Protein AF-A0A838DB67-F1 (afdb_monomer_lite)

Secondary structure (DSSP, 8-state):
-HHHHHHT-THHHHHHHHHHHHHHHHHTTHHHHTT-SHHHHHIIIIIHHHHHHHHHHHS---HHHHHHHHHHHHHHHHHHHHHHHHHHHHHTT---HHHHHHHHHHHHHHHHHHHHHHHHHHHHHH--

pLDDT: mean 94.24, std 4.71, range [65.12, 98.5]

Radius of gyration: 17.49 Å; chains: 1; bounding box: 40×29×44 Å

Foldseek 3Di:
DVVLCVPPQVVLVVLVVVLVCLVCCCPVVPPVVPCVDLQNQLVNVQLSVQVSVVRSVVSDDDPVSNVVSVVRSVLSSLLVVLVVVLVVCVVVVNPDPSNVVSVVVNVCSVVVVVVVVVVVVVVVVVVD

Sequence (128 aa):
GLYYALSYAPLLIFIGIIEGFFLFAYNFELFKGMFHKNYWFAVSWGMLPFLAGFVIQTNTITSISLFLSLIPFI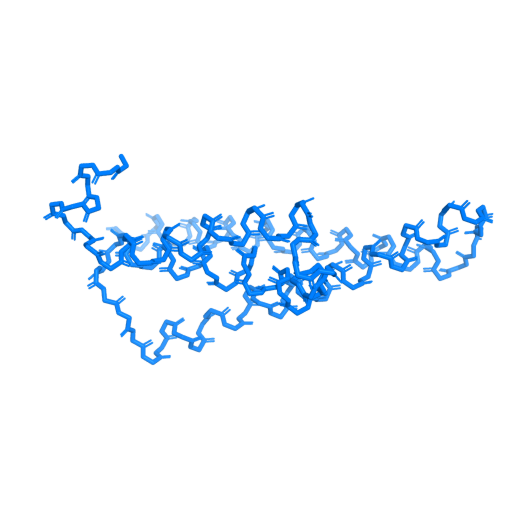ISYIEIRISRLYKYDKRSNSNSRKTYQYEIILKSLSIGTITATFILLFASAILK

Structure (mmCIF, N/CA/C/O backbone):
data_AF-A0A838DB67-F1
#
_entry.id   AF-A0A838DB67-F1
#
loop_
_atom_site.group_PDB
_atom_site.id
_atom_site.type_symbol
_atom_site.label_atom_id
_atom_site.label_alt_id
_atom_site.label_comp_id
_atom_site.label_asym_id
_atom_site.label_entity_id
_atom_site.label_seq_id
_atom_site.pdbx_PDB_ins_code
_atom_site.Cartn_x
_atom_site.Cartn_y
_atom_site.Cartn_z
_atom_site.occupancy
_atom_site.B_iso_or_equiv
_atom_site.auth_seq_id
_atom_site.auth_comp_id
_atom_site.auth_asym_id
_atom_site.auth_atom_id
_atom_site.pdbx_PDB_model_num
ATOM 1 N N . GLY A 1 1 ? -5.861 -14.666 15.374 1.00 78.00 1 GLY A N 1
ATOM 2 C CA . GLY A 1 1 ? -6.319 -14.219 14.045 1.00 78.00 1 GLY A CA 1
ATOM 3 C C . GLY A 1 1 ? -7.758 -14.622 13.807 1.00 78.00 1 GLY A C 1
ATOM 4 O O . GLY A 1 1 ? -8.643 -13.845 14.127 1.00 78.00 1 GLY A O 1
ATOM 5 N N . LEU A 1 2 ? -7.990 -15.849 13.327 1.00 87.44 2 LEU A N 1
ATOM 6 C CA . LEU A 1 2 ? -9.322 -16.329 12.928 1.00 87.44 2 LEU A CA 1
ATOM 7 C C . LEU A 1 2 ? -10.376 -16.258 14.046 1.00 87.44 2 LEU A C 1
ATOM 9 O O . LEU A 1 2 ? -11.456 -15.733 13.817 1.00 87.44 2 LEU A O 1
ATOM 13 N N . TYR A 1 3 ? -10.039 -16.701 15.264 1.00 91.94 3 TYR A N 1
ATOM 14 C CA . TYR A 1 3 ? -10.933 -16.586 16.424 1.00 91.94 3 TYR A CA 1
ATOM 15 C C . TYR A 1 3 ? -11.376 -15.137 16.676 1.00 91.94 3 TYR A C 1
ATOM 17 O O . TYR A 1 3 ? -12.554 -14.869 16.861 1.00 91.94 3 TYR A O 1
ATOM 25 N N . TYR A 1 4 ? -10.441 -14.184 16.613 1.00 89.06 4 TYR A N 1
ATOM 26 C CA . TYR A 1 4 ? -10.761 -12.774 16.821 1.00 89.06 4 TYR A CA 1
ATOM 27 C C . TYR A 1 4 ? -11.647 -12.219 15.700 1.00 89.06 4 TYR A C 1
ATOM 29 O O . TYR A 1 4 ? -12.606 -11.506 15.969 1.00 89.06 4 TYR A O 1
ATOM 37 N N . ALA A 1 5 ? -11.358 -12.583 14.448 1.00 91.19 5 ALA A N 1
ATOM 38 C CA . ALA A 1 5 ? -12.177 -12.184 13.308 1.00 91.19 5 ALA A CA 1
ATOM 39 C C . ALA A 1 5 ? -13.611 -12.727 13.428 1.00 91.19 5 ALA A C 1
ATOM 41 O O . ALA A 1 5 ? -14.556 -11.984 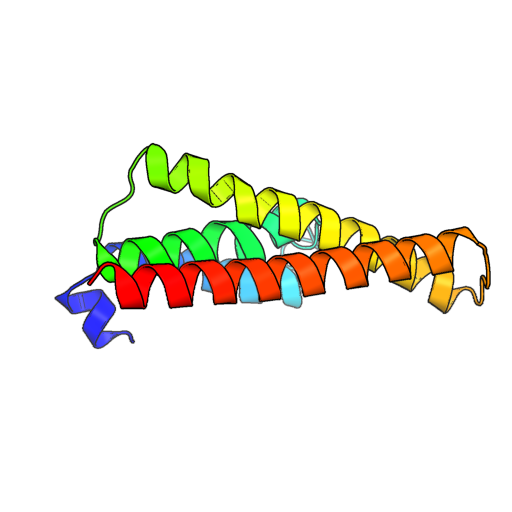13.212 1.00 91.19 5 ALA A O 1
ATOM 42 N N . LEU A 1 6 ? -13.787 -13.985 13.839 1.00 92.88 6 LEU A N 1
ATOM 43 C CA . LEU A 1 6 ? -15.114 -14.581 14.021 1.00 92.88 6 LEU A CA 1
ATOM 44 C C . LEU A 1 6 ? -15.892 -13.944 15.177 1.00 92.88 6 LEU A C 1
ATOM 46 O O . LEU A 1 6 ? -17.081 -13.679 15.033 1.00 92.88 6 LEU A O 1
ATOM 50 N N . SER A 1 7 ? -15.226 -13.689 16.302 1.00 93.38 7 SER A N 1
ATOM 51 C CA . SER A 1 7 ? -15.897 -13.232 17.521 1.00 93.38 7 SER A CA 1
ATOM 52 C C . SER A 1 7 ? -16.089 -11.715 17.594 1.00 93.38 7 SER A C 1
ATOM 54 O O . SER A 1 7 ? -17.052 -11.262 18.206 1.00 93.38 7 SER A O 1
ATOM 56 N N . TYR A 1 8 ? -15.185 -10.925 17.003 1.00 92.31 8 TYR A N 1
ATOM 57 C CA . TYR A 1 8 ? -15.118 -9.472 17.232 1.00 92.31 8 TYR A CA 1
ATOM 58 C C . TYR A 1 8 ? -15.059 -8.626 15.957 1.00 92.31 8 TYR A C 1
ATOM 60 O O . TYR A 1 8 ? -15.491 -7.476 15.982 1.00 92.31 8 TYR A O 1
ATOM 68 N N . ALA A 1 9 ? -14.547 -9.163 14.845 1.00 93.88 9 ALA A N 1
ATOM 69 C CA . ALA A 1 9 ? -14.375 -8.402 13.606 1.00 93.88 9 ALA A CA 1
ATOM 70 C C . ALA A 1 9 ? -14.758 -9.202 12.341 1.00 93.88 9 ALA A C 1
ATOM 72 O O . ALA A 1 9 ? -13.899 -9.429 11.486 1.00 93.88 9 ALA A O 1
ATOM 73 N N . PRO A 1 10 ? -16.019 -9.652 12.183 1.00 93.62 10 PRO A N 1
ATOM 74 C CA . PRO A 1 10 ? -16.439 -10.496 11.061 1.00 93.62 10 PRO A CA 1
ATOM 75 C C . PRO A 1 10 ? -16.201 -9.866 9.684 1.00 93.62 10 PRO A C 1
ATOM 77 O O . PRO A 1 10 ? -15.930 -10.593 8.727 1.00 93.62 10 PRO A O 1
ATOM 80 N N . LEU A 1 11 ? -16.209 -8.531 9.561 1.00 94.25 11 LEU A N 1
ATOM 81 C CA . LEU A 1 11 ? -15.853 -7.864 8.299 1.00 94.25 11 LEU A CA 1
ATOM 82 C C . LEU A 1 11 ? -14.411 -8.163 7.854 1.00 94.25 11 LEU A C 1
ATOM 84 O O . LEU A 1 11 ? -14.125 -8.186 6.655 1.00 94.25 11 LEU A O 1
ATOM 88 N N . LEU A 1 12 ? -13.514 -8.461 8.797 1.00 95.38 12 LEU A N 1
ATOM 89 C CA . LEU A 1 12 ? -12.128 -8.829 8.513 1.00 95.38 12 LEU A CA 1
ATOM 90 C C . LEU A 1 12 ? -12.032 -10.157 7.749 1.00 95.38 12 LEU A C 1
ATOM 92 O O . LEU A 1 12 ? -11.078 -10.356 7.003 1.00 95.38 12 LEU A O 1
ATOM 96 N N . ILE A 1 13 ? -13.022 -11.047 7.889 1.00 95.69 13 ILE A N 1
ATOM 97 C CA . ILE A 1 13 ? -13.076 -12.318 7.151 1.00 95.69 13 ILE A CA 1
ATOM 98 C C . ILE A 1 13 ? -13.257 -12.048 5.658 1.00 95.69 13 ILE A C 1
ATOM 100 O O . ILE A 1 13 ? -12.539 -12.625 4.846 1.00 95.69 13 ILE A O 1
ATOM 104 N N . PHE A 1 14 ? -14.159 -11.133 5.290 1.00 95.00 14 PHE A N 1
ATOM 105 C CA . PHE A 1 14 ? -14.371 -10.762 3.889 1.00 95.00 14 PHE A CA 1
ATOM 106 C C . PHE A 1 14 ? -13.111 -10.149 3.277 1.00 95.00 14 PHE A C 1
ATOM 108 O O . PHE A 1 14 ? -12.707 -10.550 2.186 1.00 95.00 14 PHE A O 1
ATOM 115 N N . ILE A 1 15 ? -12.449 -9.239 4.000 1.00 95.88 15 ILE A N 1
ATOM 116 C CA . ILE A 1 15 ? -11.170 -8.667 3.557 1.00 95.88 15 ILE A CA 1
ATOM 117 C C . ILE A 1 15 ? -10.114 -9.771 3.414 1.00 95.88 15 ILE A C 1
ATOM 119 O O . ILE A 1 15 ? -9.432 -9.830 2.397 1.00 95.88 15 ILE A O 1
ATOM 123 N N . GLY A 1 16 ? -10.025 -10.689 4.381 1.00 95.56 16 GLY A N 1
ATOM 124 C CA . GLY A 1 16 ? -9.084 -11.808 4.354 1.00 95.56 16 GLY A CA 1
ATOM 125 C C . GLY A 1 16 ? -9.300 -12.773 3.185 1.00 95.56 16 GLY A C 1
ATOM 126 O O . GLY A 1 16 ? -8.327 -13.247 2.607 1.00 95.56 16 GLY A O 1
ATOM 127 N N . ILE A 1 17 ? -10.549 -13.038 2.791 1.00 96.50 17 ILE A N 1
ATOM 128 C CA . ILE A 1 17 ? -10.861 -13.855 1.608 1.00 96.50 17 ILE A CA 1
ATOM 129 C C . ILE A 1 17 ? -10.388 -13.153 0.329 1.00 96.50 17 ILE A C 1
ATOM 131 O O . ILE A 1 17 ? -9.768 -13.790 -0.523 1.00 96.50 17 ILE A O 1
ATOM 135 N N . ILE A 1 18 ? -10.648 -11.848 0.203 1.00 96.56 18 ILE A N 1
ATOM 136 C CA . ILE A 1 18 ? -10.222 -11.049 -0.956 1.00 96.56 18 ILE A CA 1
ATOM 137 C C . ILE A 1 18 ? -8.689 -10.998 -1.037 1.00 96.56 18 ILE A C 1
ATOM 139 O O . ILE A 1 18 ? -8.120 -11.235 -2.101 1.00 96.56 18 ILE A O 1
ATOM 143 N N . GLU A 1 19 ? -8.015 -10.753 0.084 1.00 95.88 19 GLU A N 1
ATOM 144 C CA . GLU A 1 19 ? -6.551 -10.776 0.182 1.00 95.88 19 GLU A CA 1
ATOM 145 C C . GLU A 1 19 ? -5.975 -12.157 -0.150 1.00 95.88 19 GLU A C 1
ATOM 147 O O . GLU A 1 19 ? -5.026 -12.266 -0.924 1.00 95.88 19 GLU A O 1
ATOM 152 N N . GLY A 1 20 ? -6.584 -13.232 0.360 1.00 95.88 20 GLY A N 1
ATOM 153 C CA . GLY A 1 20 ? -6.206 -14.601 0.014 1.00 95.88 20 GLY A CA 1
ATOM 154 C C . GLY A 1 20 ? -6.325 -14.863 -1.487 1.00 95.88 20 GLY A C 1
ATOM 155 O O . GLY A 1 20 ? -5.408 -15.416 -2.094 1.00 95.88 20 GLY A O 1
ATOM 156 N N . PHE A 1 21 ? -7.408 -14.398 -2.115 1.00 96.31 21 PHE A N 1
ATOM 157 C CA . PHE A 1 21 ? -7.557 -14.451 -3.566 1.00 96.31 21 PHE A CA 1
ATOM 158 C C . PHE A 1 21 ? -6.426 -13.701 -4.283 1.00 96.31 21 PHE A C 1
ATOM 160 O O . PHE A 1 21 ? -5.806 -14.278 -5.176 1.00 96.31 21 PHE A O 1
ATOM 167 N N . PHE A 1 22 ? -6.118 -12.459 -3.894 1.00 96.06 22 PHE A N 1
ATOM 168 C CA . PHE A 1 22 ? -5.042 -11.686 -4.521 1.00 96.06 22 PHE A CA 1
ATOM 169 C C . PHE A 1 22 ? -3.670 -12.319 -4.326 1.00 96.06 22 PHE A C 1
ATOM 171 O O . PHE A 1 22 ? -2.887 -12.341 -5.274 1.00 96.06 22 PHE A O 1
ATOM 178 N N . LEU A 1 23 ? -3.388 -12.889 -3.155 1.00 94.56 23 LEU A N 1
ATOM 179 C CA . LEU A 1 23 ? -2.137 -13.589 -2.889 1.00 94.56 23 LEU A CA 1
ATOM 180 C C . LEU A 1 23 ? -1.892 -14.693 -3.927 1.00 94.56 23 LEU A C 1
ATOM 182 O O . LEU A 1 23 ? -0.801 -14.779 -4.490 1.00 94.56 23 LEU A O 1
ATOM 186 N N . PHE A 1 24 ? -2.904 -15.509 -4.222 1.00 95.25 24 PHE A N 1
ATOM 187 C CA . PHE A 1 24 ? -2.777 -16.572 -5.220 1.00 95.25 24 PHE A CA 1
ATOM 188 C C . PHE A 1 24 ? -2.862 -16.039 -6.652 1.00 95.25 24 PHE A C 1
ATOM 190 O O . PHE A 1 24 ? -2.032 -16.391 -7.491 1.00 95.25 24 PHE A O 1
ATOM 197 N N . ALA A 1 25 ? -3.821 -15.159 -6.941 1.00 94.25 25 ALA A N 1
ATOM 198 C CA . ALA A 1 25 ? -4.046 -14.631 -8.281 1.00 94.25 25 ALA A CA 1
ATOM 199 C C . ALA A 1 25 ? -2.872 -13.794 -8.799 1.00 94.25 25 ALA A C 1
ATOM 201 O O . ALA A 1 25 ? -2.541 -13.868 -9.984 1.00 94.25 25 ALA A O 1
ATOM 202 N N . TYR A 1 26 ? -2.228 -13.025 -7.921 1.00 90.69 26 TYR A N 1
ATOM 203 C CA . TYR A 1 26 ? -1.089 -12.185 -8.265 1.00 90.69 26 TYR A CA 1
ATOM 204 C C . TYR A 1 26 ? 0.189 -13.007 -8.453 1.00 90.69 26 TYR A C 1
ATOM 206 O O . TYR A 1 26 ? 0.899 -12.788 -9.432 1.00 90.69 26 TYR A O 1
ATOM 214 N N . ASN A 1 27 ? 0.486 -13.944 -7.544 1.00 91.69 27 ASN A N 1
ATOM 215 C CA . ASN A 1 27 ? 1.745 -14.699 -7.575 1.00 91.69 27 ASN A CA 1
ATOM 216 C C . ASN A 1 27 ? 1.748 -15.831 -8.607 1.00 91.69 27 ASN A C 1
ATOM 218 O O . ASN A 1 27 ? 2.774 -16.060 -9.239 1.00 91.69 27 ASN A O 1
ATOM 222 N N . PHE A 1 28 ? 0.621 -16.520 -8.806 1.00 92.62 28 PHE A N 1
ATOM 223 C CA . PHE A 1 28 ? 0.506 -17.574 -9.822 1.00 92.62 28 PHE A CA 1
ATOM 224 C C . PHE A 1 28 ? 0.055 -17.054 -11.189 1.00 92.62 28 PHE A C 1
ATOM 226 O O . PHE A 1 28 ? -0.235 -17.852 -12.076 1.00 92.62 28 PHE A O 1
ATOM 233 N N . GLU A 1 29 ? -0.043 -15.730 -11.353 1.00 90.62 29 GLU A N 1
ATOM 234 C CA . GLU A 1 29 ? -0.514 -15.082 -12.581 1.00 90.62 29 GLU A CA 1
ATOM 235 C C . GLU A 1 29 ? -1.819 -15.699 -13.115 1.00 90.62 29 GLU A C 1
ATOM 237 O O . GLU A 1 29 ? -2.016 -15.874 -14.325 1.00 90.62 29 GLU A O 1
ATOM 242 N N . LEU A 1 30 ? -2.741 -16.022 -12.198 1.00 90.25 30 LEU A N 1
ATOM 243 C CA . LEU A 1 30 ? -4.033 -16.597 -12.558 1.00 90.25 30 LEU A CA 1
ATOM 244 C C . LEU A 1 30 ? -4.752 -15.676 -13.551 1.00 90.25 30 LEU A C 1
ATOM 246 O O . LEU A 1 30 ? -4.562 -14.454 -13.570 1.00 90.25 30 LEU A O 1
ATOM 250 N N . PHE A 1 31 ? -5.608 -16.270 -14.382 1.00 91.12 31 PHE A N 1
ATOM 251 C CA . PHE A 1 31 ? -6.350 -15.542 -15.415 1.00 91.12 31 PHE A CA 1
ATOM 252 C C . PHE A 1 31 ? -5.427 -14.808 -16.403 1.00 91.12 31 PHE A C 1
ATOM 254 O O . PHE A 1 31 ? -5.689 -13.665 -16.778 1.00 91.12 31 PHE A O 1
ATOM 261 N N . LYS A 1 32 ? -4.335 -15.464 -16.827 1.00 90.00 32 LYS A N 1
ATOM 262 C CA . LYS A 1 32 ? -3.354 -14.920 -17.787 1.00 90.00 32 LYS A CA 1
ATOM 263 C C . LYS A 1 32 ? -2.702 -13.618 -17.291 1.00 90.00 32 LYS A C 1
ATOM 265 O O . LYS A 1 32 ? -2.517 -12.677 -18.061 1.00 90.00 32 LYS A O 1
ATOM 270 N N . GLY A 1 33 ? -2.433 -13.529 -15.988 1.00 89.38 33 GLY A N 1
ATOM 271 C CA . GLY A 1 33 ? -1.804 -12.358 -15.377 1.00 89.38 33 GLY A CA 1
ATOM 272 C C . GLY A 1 33 ? -2.708 -11.125 -15.271 1.00 89.38 33 GLY A C 1
ATOM 273 O O . GLY A 1 33 ? -2.207 -10.017 -15.062 1.00 89.38 33 GLY A O 1
ATOM 274 N N . MET A 1 34 ? -4.037 -11.271 -15.380 1.00 90.50 34 MET A N 1
ATOM 275 C CA . MET A 1 34 ? -4.978 -10.144 -15.262 1.00 90.50 34 MET A CA 1
ATOM 276 C C . MET A 1 34 ? -4.785 -9.356 -13.957 1.00 90.50 34 MET A C 1
ATOM 278 O O . MET A 1 34 ? -4.863 -8.122 -13.970 1.00 90.50 34 MET A O 1
ATOM 282 N N . PHE A 1 35 ? -4.483 -10.066 -12.866 1.00 92.62 35 PHE A N 1
ATOM 283 C CA . PHE A 1 35 ? -4.254 -9.500 -11.538 1.00 92.62 35 PHE A CA 1
ATOM 284 C C . PHE A 1 35 ? -2.798 -9.089 -11.269 1.00 92.62 35 PHE A C 1
ATOM 286 O O . PHE A 1 35 ? -2.541 -8.434 -10.269 1.00 92.62 35 PHE A O 1
ATOM 293 N N . HIS A 1 36 ? -1.847 -9.343 -12.175 1.00 92.69 36 HIS A N 1
ATOM 294 C CA . HIS A 1 36 ? -0.425 -9.002 -11.988 1.00 92.69 36 HIS A CA 1
ATOM 295 C C . HIS A 1 36 ? -0.068 -7.555 -12.426 1.00 92.69 36 HIS A C 1
ATOM 297 O O . HIS A 1 36 ? 1.048 -7.219 -12.843 1.00 92.69 36 HIS A O 1
ATOM 303 N N . LYS A 1 37 ? -1.031 -6.631 -12.351 1.00 94.38 37 LYS A N 1
ATOM 304 C CA . LYS A 1 37 ? -0.875 -5.231 -12.797 1.00 94.38 37 LYS A CA 1
ATOM 305 C C . LYS A 1 37 ? -0.605 -4.297 -11.616 1.00 94.38 37 LYS A C 1
ATOM 307 O O . LYS A 1 37 ? -1.014 -4.579 -10.496 1.00 94.38 37 LYS A O 1
ATOM 312 N N . ASN A 1 38 ? 0.020 -3.145 -11.882 1.00 96.56 38 ASN A N 1
ATOM 313 C CA . ASN A 1 38 ? 0.306 -2.116 -10.865 1.00 96.56 38 ASN A CA 1
ATOM 314 C C . ASN A 1 38 ? -0.944 -1.700 -10.076 1.00 96.56 38 ASN A C 1
ATOM 316 O O . ASN A 1 38 ? -0.869 -1.482 -8.874 1.00 96.56 38 ASN A O 1
ATOM 320 N N . TYR A 1 39 ? -2.089 -1.604 -10.760 1.00 96.88 39 TYR A N 1
ATOM 321 C CA . TYR A 1 39 ? -3.368 -1.266 -10.139 1.00 96.88 39 TYR A CA 1
ATOM 322 C C . TYR A 1 39 ? -3.764 -2.287 -9.065 1.00 96.88 39 TYR A C 1
ATOM 324 O O . TYR A 1 39 ? -4.008 -1.915 -7.926 1.00 96.88 39 TYR A O 1
ATOM 332 N N . TRP A 1 40 ? -3.757 -3.578 -9.404 1.00 96.88 40 TRP A N 1
ATOM 333 C CA . TRP A 1 40 ? -4.114 -4.646 -8.469 1.00 96.88 40 TRP A CA 1
ATOM 334 C C . TRP A 1 40 ? -3.106 -4.798 -7.333 1.00 96.88 40 TRP A C 1
ATOM 336 O O . TRP A 1 40 ? -3.508 -5.071 -6.207 1.00 96.88 40 TRP A O 1
ATOM 346 N N . PHE A 1 41 ? -1.823 -4.531 -7.599 1.00 97.12 41 PHE A N 1
ATOM 347 C CA . PHE A 1 41 ? -0.828 -4.421 -6.536 1.00 97.12 41 PHE A CA 1
ATOM 348 C C . PHE A 1 41 ? -1.205 -3.321 -5.536 1.00 97.12 41 PHE A C 1
ATOM 350 O O . PHE A 1 41 ? -1.213 -3.557 -4.338 1.00 97.12 41 PHE A O 1
ATOM 357 N N . ALA A 1 42 ? -1.569 -2.130 -6.013 1.00 97.81 42 ALA A N 1
ATOM 358 C CA . ALA A 1 42 ? -1.960 -1.024 -5.142 1.00 97.81 42 ALA A CA 1
ATOM 359 C C . ALA A 1 42 ? -3.253 -1.302 -4.354 1.00 97.81 42 ALA A C 1
ATOM 361 O O . ALA A 1 42 ? -3.359 -0.906 -3.192 1.00 97.81 42 ALA A O 1
ATOM 362 N N . VAL A 1 43 ? -4.219 -2.006 -4.958 1.00 97.88 43 VAL A N 1
ATOM 363 C CA . VAL A 1 43 ? -5.430 -2.458 -4.253 1.00 97.88 43 VAL A CA 1
ATOM 364 C C . VAL A 1 43 ? -5.059 -3.414 -3.118 1.00 97.88 43 VAL A C 1
ATOM 366 O O . VAL A 1 43 ? -5.416 -3.156 -1.972 1.00 97.88 43 VAL A O 1
ATOM 369 N N . SER A 1 44 ? -4.324 -4.486 -3.414 1.00 96.94 44 SER A N 1
ATOM 370 C CA . SER A 1 44 ? -4.096 -5.561 -2.441 1.00 96.94 44 SER A CA 1
ATOM 371 C C . SER A 1 44 ? -2.957 -5.299 -1.455 1.00 96.94 44 SER A C 1
ATOM 373 O O . SER A 1 44 ? -3.052 -5.679 -0.302 1.00 96.94 44 SER A O 1
ATOM 375 N N . TRP A 1 45 ? -1.907 -4.574 -1.832 1.00 96.00 45 TRP A N 1
ATOM 376 C CA . TRP A 1 45 ? -0.787 -4.283 -0.923 1.00 96.00 45 TRP A CA 1
ATOM 377 C C . TRP A 1 45 ? -0.841 -2.882 -0.302 1.00 96.00 45 TRP A C 1
ATOM 379 O O . TRP A 1 45 ? -0.046 -2.588 0.587 1.00 96.00 45 TRP A O 1
ATOM 389 N N . GLY A 1 46 ? -1.774 -2.028 -0.735 1.00 97.38 46 GLY A N 1
ATOM 390 C CA . GLY A 1 46 ? -1.961 -0.675 -0.200 1.00 97.38 46 GLY A CA 1
ATOM 391 C C . GLY A 1 46 ? -3.332 -0.475 0.448 1.00 97.38 46 GLY A C 1
ATOM 392 O O . GLY A 1 46 ? -3.436 -0.279 1.660 1.00 97.38 46 GLY A O 1
ATOM 393 N N . MET A 1 47 ? -4.397 -0.527 -0.356 1.00 98.25 47 MET A N 1
ATOM 394 C CA . MET A 1 47 ? -5.763 -0.204 0.085 1.00 98.25 47 MET A CA 1
ATOM 395 C C . MET A 1 47 ? -6.325 -1.217 1.093 1.00 98.25 47 MET A C 1
ATOM 397 O O . MET A 1 47 ? -6.808 -0.834 2.161 1.00 98.25 47 MET A O 1
ATOM 401 N N . LEU A 1 48 ? -6.279 -2.509 0.758 1.00 97.81 48 LEU A N 1
ATOM 402 C CA . LEU A 1 48 ? -6.878 -3.570 1.569 1.00 97.81 48 LEU A CA 1
ATOM 403 C C . LEU A 1 48 ? -6.198 -3.748 2.939 1.00 97.81 48 LEU A C 1
ATOM 405 O O . LEU A 1 48 ? -6.934 -3.849 3.922 1.00 97.81 48 LEU A O 1
ATOM 409 N N . PRO A 1 49 ? -4.857 -3.686 3.082 1.00 97.38 49 PRO A N 1
ATOM 410 C CA . PRO A 1 49 ? -4.200 -3.759 4.386 1.00 97.38 49 PRO A CA 1
ATOM 411 C C . PRO A 1 49 ? -4.571 -2.593 5.307 1.00 97.38 49 PRO A C 1
ATOM 413 O O . PRO A 1 49 ? -4.760 -2.791 6.508 1.00 97.38 49 PRO A O 1
ATOM 416 N N . PHE A 1 50 ? -4.748 -1.387 4.755 1.00 97.50 50 PHE A N 1
ATOM 417 C CA . PHE A 1 50 ? -5.256 -0.249 5.522 1.00 97.50 50 PHE A CA 1
ATOM 418 C C . PHE A 1 50 ? -6.679 -0.501 6.025 1.00 97.50 50 PHE A C 1
ATOM 420 O O . PHE A 1 50 ? -6.960 -0.316 7.210 1.00 97.50 50 PHE A O 1
ATOM 427 N N . LEU A 1 51 ? -7.574 -0.967 5.148 1.00 98.00 51 LEU A N 1
ATOM 428 C CA . LEU A 1 51 ? -8.950 -1.286 5.535 1.00 98.00 51 LEU A CA 1
ATOM 429 C C . LEU A 1 51 ? -9.000 -2.427 6.555 1.00 98.00 51 LEU A C 1
ATOM 431 O O . LEU A 1 51 ? -9.768 -2.340 7.508 1.00 98.00 51 LEU A O 1
ATOM 435 N N . ALA A 1 52 ? -8.152 -3.448 6.423 1.00 96.69 52 ALA A N 1
ATOM 436 C CA . ALA A 1 52 ? -8.016 -4.515 7.412 1.00 96.69 52 ALA A CA 1
ATOM 437 C C . ALA A 1 52 ? -7.610 -3.958 8.788 1.00 96.69 52 ALA A C 1
ATOM 439 O O . ALA A 1 52 ? -8.216 -4.308 9.802 1.00 96.69 52 ALA A O 1
ATOM 440 N N . GLY A 1 53 ? -6.631 -3.046 8.820 1.00 95.31 53 GLY A N 1
ATOM 441 C CA . GLY A 1 53 ? -6.189 -2.360 10.036 1.00 95.31 53 GLY A CA 1
ATOM 442 C C . GLY A 1 53 ? -7.248 -1.439 10.656 1.00 95.31 53 GLY A C 1
ATOM 443 O O . GLY A 1 53 ? -7.295 -1.292 11.875 1.00 95.31 53 GLY A O 1
ATOM 444 N N . PHE A 1 54 ? -8.136 -0.857 9.852 1.00 96.12 54 PHE A N 1
ATOM 445 C CA . PHE A 1 54 ? -9.279 -0.088 10.353 1.00 96.12 54 PHE A CA 1
ATOM 446 C C . PHE A 1 54 ? -10.389 -1.002 10.899 1.00 96.12 54 PHE A C 1
ATOM 448 O O . PHE A 1 54 ? -10.930 -0.778 11.987 1.00 96.12 54 PHE A O 1
ATOM 455 N N . VAL A 1 55 ? -10.713 -2.067 10.163 1.00 96.56 55 VAL A N 1
ATOM 456 C CA . VAL A 1 55 ? -11.780 -3.017 10.500 1.00 96.56 55 VAL A CA 1
ATOM 457 C C . VAL A 1 55 ? -11.436 -3.846 11.732 1.00 96.56 55 VAL A C 1
ATOM 459 O O . VAL A 1 55 ? -12.330 -4.123 12.523 1.00 96.56 55 VAL A O 1
ATOM 462 N N . ILE A 1 56 ? -10.168 -4.202 11.959 1.00 95.12 56 ILE A N 1
ATOM 463 C CA . ILE A 1 56 ? -9.789 -4.938 13.177 1.00 95.12 56 ILE A CA 1
ATOM 464 C C . ILE A 1 56 ? -10.075 -4.134 14.457 1.00 95.12 56 ILE A C 1
ATOM 466 O O . ILE A 1 56 ? -10.308 -4.730 15.501 1.00 95.12 56 ILE A O 1
ATOM 470 N N . GLN A 1 57 ? -10.077 -2.799 14.380 1.00 93.00 57 GLN A N 1
ATOM 471 C CA . GLN A 1 57 ? -10.326 -1.921 15.528 1.00 93.00 57 GLN A CA 1
ATOM 472 C C . GLN A 1 57 ? -11.802 -1.549 15.684 1.00 93.00 57 GLN A C 1
ATOM 474 O O . GLN A 1 57 ? -12.279 -1.391 16.803 1.00 93.00 57 GLN A O 1
ATOM 479 N N . THR A 1 58 ? -12.516 -1.371 14.571 1.00 95.12 58 THR A N 1
ATOM 480 C CA . THR A 1 58 ? -13.863 -0.775 14.580 1.00 95.12 58 THR A CA 1
ATOM 481 C C . THR A 1 58 ? -14.964 -1.730 14.140 1.00 95.12 58 THR A C 1
ATOM 483 O O . THR A 1 58 ? -16.133 -1.427 14.350 1.00 95.12 58 THR A O 1
ATOM 486 N N . ASN A 1 59 ? -14.618 -2.843 13.486 1.00 95.56 59 ASN A N 1
ATOM 487 C CA . ASN A 1 59 ? -15.542 -3.735 12.786 1.00 95.56 59 ASN A CA 1
ATOM 488 C C . ASN A 1 59 ? -16.589 -2.982 11.935 1.00 95.56 59 ASN A C 1
ATOM 490 O O . ASN A 1 59 ? -17.754 -3.369 11.863 1.00 95.56 59 ASN A O 1
ATOM 494 N N . THR A 1 60 ? -16.183 -1.884 11.292 1.00 95.75 60 THR A N 1
ATOM 495 C CA . THR A 1 60 ? -17.028 -1.105 10.377 1.00 95.75 60 THR A CA 1
ATOM 496 C C . THR A 1 60 ? -16.224 -0.648 9.165 1.00 95.75 60 THR A C 1
ATOM 498 O O . THR A 1 60 ? -14.997 -0.579 9.204 1.00 95.75 60 THR A O 1
ATOM 501 N N . ILE A 1 61 ? -16.919 -0.323 8.075 1.00 96.56 61 ILE A N 1
ATOM 502 C CA . ILE A 1 61 ? -16.345 0.376 6.922 1.00 96.56 61 ILE A CA 1
ATOM 503 C C . ILE A 1 61 ? -17.156 1.651 6.737 1.00 96.56 61 ILE A C 1
ATOM 505 O O . ILE A 1 61 ? -18.371 1.607 6.557 1.00 96.56 61 ILE A O 1
ATOM 509 N N . THR A 1 62 ? -16.478 2.789 6.795 1.00 97.00 62 THR A N 1
ATOM 510 C CA . THR A 1 62 ? -17.084 4.112 6.633 1.00 97.00 62 THR A CA 1
ATOM 511 C C . THR A 1 62 ? -16.605 4.754 5.337 1.00 97.00 62 THR A C 1
ATOM 513 O O . THR A 1 62 ? -15.556 4.394 4.794 1.00 97.00 62 THR A O 1
ATOM 516 N N . SER A 1 63 ? -17.327 5.766 4.854 1.00 97.44 63 SER A N 1
ATOM 517 C CA . SER A 1 63 ? -16.862 6.567 3.716 1.00 97.44 63 SER A CA 1
ATOM 518 C C . SER A 1 63 ? -15.480 7.170 3.991 1.00 97.44 63 SER A C 1
ATOM 520 O O . SER A 1 63 ? -14.624 7.166 3.115 1.00 97.44 63 SER A O 1
ATOM 522 N N . ILE A 1 64 ? -15.221 7.603 5.231 1.00 97.25 64 ILE A N 1
ATOM 523 C CA . ILE A 1 64 ? -13.929 8.166 5.649 1.00 97.25 64 ILE A CA 1
ATOM 524 C C . ILE A 1 64 ? -12.814 7.122 5.543 1.00 97.25 64 ILE A C 1
ATOM 526 O O . ILE A 1 64 ? -11.769 7.421 4.971 1.00 97.25 64 ILE A O 1
ATOM 530 N N . SER A 1 65 ? -13.026 5.891 6.023 1.00 96.75 65 SER A N 1
ATOM 531 C CA . SER A 1 65 ? -12.012 4.835 5.891 1.00 96.75 65 SER A CA 1
ATOM 532 C C . SER A 1 65 ? -11.744 4.477 4.428 1.00 96.75 65 SER A C 1
ATOM 534 O O . SER A 1 65 ? -10.597 4.235 4.063 1.00 96.75 65 SER A O 1
ATOM 536 N N . LEU A 1 66 ? -12.772 4.505 3.570 1.00 97.56 66 LEU A N 1
ATOM 537 C CA . LEU A 1 66 ? -12.595 4.299 2.130 1.00 97.56 66 LEU A CA 1
ATOM 538 C C . LEU A 1 66 ? -11.763 5.425 1.501 1.00 97.56 66 LEU A C 1
ATOM 540 O O . LEU A 1 66 ? -10.807 5.138 0.784 1.00 97.56 66 LEU A O 1
ATOM 544 N N . PHE A 1 67 ? -12.048 6.689 1.820 1.00 98.31 67 PHE A N 1
ATOM 545 C CA . PHE A 1 67 ? -11.246 7.818 1.341 1.00 98.31 67 PHE A CA 1
ATOM 546 C C . PHE A 1 67 ? -9.800 7.761 1.842 1.00 98.31 67 PHE A C 1
ATOM 548 O O . PHE A 1 67 ? -8.876 7.928 1.050 1.00 98.31 67 PHE A O 1
ATOM 555 N N . LEU A 1 68 ? -9.581 7.472 3.127 1.00 97.75 68 LEU A N 1
ATOM 556 C CA . LEU A 1 68 ? -8.231 7.366 3.688 1.00 97.75 68 LEU A CA 1
ATOM 557 C C . LEU A 1 68 ? -7.444 6.190 3.098 1.00 97.75 68 LEU A C 1
ATOM 559 O O . LEU A 1 68 ? -6.238 6.315 2.902 1.00 97.75 68 LEU A O 1
ATOM 563 N N . SER A 1 69 ? -8.113 5.093 2.729 1.00 98.25 69 SER A N 1
ATOM 564 C CA . SER A 1 69 ? -7.474 3.947 2.067 1.00 98.25 69 SER A CA 1
ATOM 565 C C . SER A 1 69 ? -6.904 4.272 0.678 1.00 98.25 69 SER A C 1
ATOM 567 O O . SER A 1 69 ? -6.025 3.559 0.189 1.00 98.25 69 SER A O 1
ATOM 569 N N . LEU A 1 70 ? -7.323 5.387 0.063 1.00 98.38 70 LEU A N 1
ATOM 570 C CA . LEU A 1 70 ? -6.735 5.869 -1.188 1.00 98.38 70 LEU A CA 1
ATOM 571 C C . LEU A 1 70 ? -5.297 6.369 -1.006 1.00 98.38 70 LEU A C 1
ATOM 573 O O . LEU A 1 70 ? -4.526 6.342 -1.961 1.00 98.38 70 LEU A O 1
ATOM 577 N N . ILE A 1 71 ? -4.910 6.795 0.200 1.00 97.50 71 ILE A N 1
ATOM 578 C CA . ILE A 1 71 ? -3.545 7.255 0.482 1.00 97.50 71 ILE A CA 1
ATOM 579 C C . ILE A 1 71 ? -2.532 6.115 0.264 1.00 97.50 71 ILE A C 1
ATOM 581 O O . ILE A 1 71 ? -1.675 6.255 -0.615 1.00 97.50 71 ILE A O 1
ATOM 585 N N . PRO A 1 72 ? -2.617 4.971 0.976 1.00 97.75 72 PRO A N 1
ATOM 586 C CA . PRO A 1 72 ? -1.706 3.856 0.740 1.00 97.75 72 PRO A CA 1
ATOM 587 C C . PRO A 1 72 ? -1.882 3.256 -0.658 1.00 97.75 72 PRO A C 1
ATOM 589 O O . PRO A 1 72 ? -0.890 2.857 -1.255 1.00 97.75 72 PRO A O 1
ATOM 592 N N . PHE A 1 73 ? -3.087 3.276 -1.243 1.00 98.50 73 PHE A N 1
ATOM 593 C CA . PHE A 1 73 ? -3.276 2.897 -2.649 1.00 98.50 73 PHE A CA 1
ATOM 594 C C . PHE A 1 73 ? -2.394 3.727 -3.599 1.00 98.50 73 PHE A C 1
ATOM 596 O O . PHE A 1 73 ? -1.633 3.168 -4.390 1.00 98.50 73 PHE A O 1
ATOM 603 N N . ILE A 1 74 ? -2.466 5.061 -3.527 1.00 98.31 74 ILE A N 1
ATOM 604 C CA . ILE A 1 74 ? -1.703 5.956 -4.410 1.00 98.31 74 ILE A CA 1
ATOM 605 C C . ILE A 1 74 ? -0.200 5.773 -4.181 1.00 98.31 74 ILE A C 1
ATOM 607 O O . ILE A 1 74 ? 0.552 5.658 -5.151 1.00 98.31 74 ILE A O 1
ATOM 611 N N . ILE A 1 75 ? 0.232 5.699 -2.918 1.00 97.62 75 ILE A N 1
ATOM 612 C CA . ILE A 1 75 ? 1.641 5.488 -2.560 1.00 97.62 75 ILE A CA 1
ATOM 613 C C . ILE A 1 75 ? 2.146 4.167 -3.152 1.00 97.62 75 ILE A C 1
ATOM 615 O O . ILE A 1 75 ? 3.118 4.178 -3.910 1.00 97.62 75 ILE A O 1
ATOM 619 N N . SER A 1 76 ? 1.454 3.052 -2.900 1.00 97.81 76 SER A N 1
ATOM 620 C CA . SER A 1 76 ? 1.834 1.738 -3.429 1.00 97.81 76 SER A CA 1
ATOM 621 C C . SER A 1 76 ? 1.802 1.695 -4.957 1.00 97.81 76 SER A C 1
ATOM 623 O O . SER A 1 76 ? 2.656 1.048 -5.565 1.00 97.81 76 SER A O 1
ATOM 625 N N . TYR A 1 77 ? 0.864 2.398 -5.603 1.00 98.25 77 TYR A N 1
ATOM 626 C CA . TYR A 1 77 ? 0.797 2.485 -7.064 1.00 98.25 77 TYR A CA 1
ATOM 627 C C . TYR A 1 77 ? 2.010 3.208 -7.659 1.00 98.25 77 TYR A C 1
ATOM 629 O O . TYR A 1 77 ? 2.594 2.744 -8.645 1.00 98.25 77 TYR A O 1
ATOM 637 N N . ILE A 1 78 ? 2.397 4.342 -7.069 1.00 97.88 78 ILE A N 1
ATOM 638 C CA . ILE A 1 78 ? 3.587 5.094 -7.481 1.00 97.88 78 ILE A CA 1
ATOM 639 C C . ILE A 1 78 ? 4.833 4.232 -7.263 1.00 97.88 78 ILE A C 1
ATOM 641 O O . ILE A 1 78 ? 5.639 4.075 -8.183 1.00 97.88 78 ILE A O 1
ATOM 645 N N . GLU A 1 79 ? 4.955 3.619 -6.088 1.00 97.12 79 GLU A N 1
ATOM 646 C CA . GLU A 1 79 ? 6.102 2.797 -5.714 1.00 97.12 79 GLU A CA 1
ATOM 647 C C . GLU A 1 79 ? 6.287 1.605 -6.660 1.00 97.12 79 GLU A C 1
ATOM 649 O O . GLU A 1 79 ? 7.362 1.443 -7.241 1.00 97.12 79 GLU A O 1
ATOM 654 N N . ILE A 1 80 ? 5.241 0.806 -6.907 1.00 97.12 80 ILE A N 1
ATOM 655 C CA . ILE A 1 80 ? 5.360 -0.363 -7.789 1.00 97.12 80 ILE A CA 1
ATOM 656 C C . ILE A 1 80 ? 5.646 0.041 -9.236 1.00 97.12 80 ILE A C 1
ATOM 658 O O . ILE A 1 80 ? 6.442 -0.615 -9.915 1.00 97.12 80 ILE A O 1
ATOM 662 N N . ARG A 1 81 ? 5.048 1.142 -9.712 1.00 97.38 81 ARG A N 1
ATOM 663 C CA . ARG A 1 81 ? 5.281 1.641 -11.070 1.00 97.38 81 ARG A CA 1
ATOM 664 C C . ARG A 1 81 ? 6.741 2.048 -11.254 1.00 97.38 81 ARG A C 1
ATOM 666 O O . ARG A 1 81 ? 7.360 1.620 -12.227 1.00 97.38 81 ARG A O 1
ATOM 673 N N . ILE A 1 82 ? 7.292 2.825 -10.323 1.00 97.06 82 ILE A N 1
ATOM 674 C CA . ILE A 1 82 ? 8.689 3.278 -10.379 1.00 97.06 82 ILE A CA 1
ATOM 675 C C . ILE A 1 82 ? 9.647 2.102 -10.155 1.00 97.06 82 ILE A C 1
ATOM 677 O O . ILE A 1 82 ? 10.628 1.975 -10.882 1.00 97.06 82 ILE A O 1
ATOM 681 N N . SER A 1 83 ? 9.335 1.191 -9.231 1.00 96.81 83 SER A N 1
ATOM 682 C CA . SER A 1 83 ? 10.137 -0.009 -8.952 1.00 96.81 83 SER A CA 1
ATOM 683 C C . SER A 1 83 ? 10.290 -0.902 -10.182 1.00 96.81 83 SER A C 1
ATOM 685 O O . SER A 1 83 ? 11.387 -1.384 -10.472 1.00 96.81 83 SER A O 1
ATOM 687 N N . ARG A 1 84 ? 9.216 -1.098 -10.957 1.00 95.50 84 ARG A N 1
ATOM 688 C CA . ARG A 1 84 ? 9.277 -1.879 -12.202 1.00 95.50 84 ARG A CA 1
ATOM 689 C C . ARG A 1 84 ? 10.120 -1.186 -13.278 1.00 95.50 84 ARG A C 1
ATOM 691 O O . ARG A 1 84 ? 10.932 -1.864 -13.901 1.00 95.50 84 ARG A O 1
ATOM 698 N N . LEU A 1 85 ? 9.982 0.134 -13.453 1.00 94.50 85 LEU A N 1
ATOM 699 C CA . LEU A 1 85 ? 10.816 0.912 -14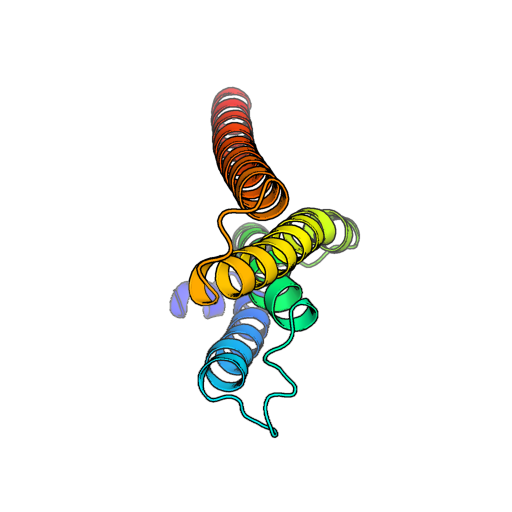.386 1.00 94.50 85 LEU A CA 1
ATOM 700 C C . LEU A 1 85 ? 12.299 0.855 -13.994 1.00 94.50 85 LE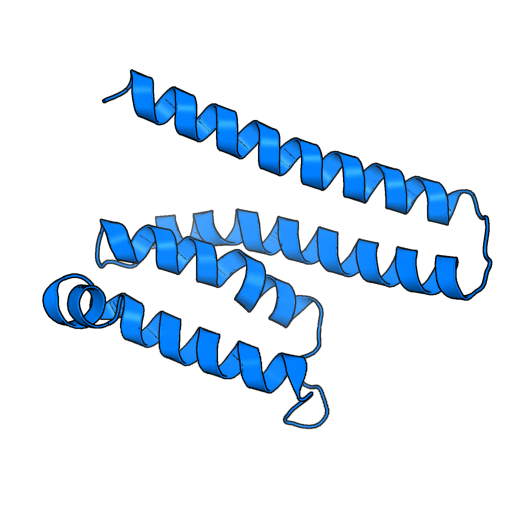U A C 1
ATOM 702 O O . LEU A 1 85 ? 13.143 0.530 -14.823 1.00 94.50 85 LEU A O 1
ATOM 706 N N . TYR A 1 86 ? 12.600 1.055 -12.709 1.00 95.50 86 TYR A N 1
ATOM 707 C CA . TYR A 1 86 ? 13.949 0.919 -12.163 1.00 95.50 86 TYR A CA 1
ATOM 708 C C . TYR A 1 86 ? 14.543 -0.469 -12.433 1.00 95.50 86 TYR A C 1
ATOM 710 O O . TYR A 1 86 ? 15.667 -0.580 -12.920 1.00 95.50 86 TYR A O 1
ATOM 718 N N . LYS A 1 87 ? 13.791 -1.541 -12.147 1.00 94.38 87 LYS A N 1
ATOM 719 C CA . LYS A 1 87 ? 14.248 -2.925 -12.362 1.00 94.38 87 LYS A CA 1
ATOM 720 C C . LYS A 1 87 ? 14.475 -3.235 -13.839 1.00 94.38 87 LYS A C 1
ATOM 722 O O . LYS A 1 87 ? 15.418 -3.959 -14.152 1.00 94.38 87 LYS A O 1
ATOM 727 N N . TYR A 1 88 ? 13.632 -2.714 -14.728 1.00 94.12 88 TYR A N 1
ATOM 728 C CA . TYR A 1 88 ? 13.805 -2.859 -16.171 1.00 94.12 88 TYR A CA 1
ATOM 729 C C . TYR A 1 88 ? 15.115 -2.206 -16.635 1.00 94.12 88 TYR A C 1
ATOM 731 O O . TYR A 1 88 ? 15.966 -2.886 -17.213 1.00 94.12 88 TYR A O 1
ATOM 739 N N . ASP A 1 89 ? 15.336 -0.940 -16.271 1.00 92.75 89 ASP A N 1
ATOM 740 C CA . ASP A 1 89 ? 16.555 -0.210 -16.633 1.00 92.75 89 ASP A CA 1
ATOM 741 C C . ASP A 1 89 ? 17.801 -0.875 -16.030 1.00 92.75 89 ASP A C 1
ATOM 743 O O . ASP A 1 89 ? 18.795 -1.096 -16.726 1.00 92.75 89 ASP A O 1
ATOM 747 N N . LYS A 1 90 ? 17.735 -1.301 -14.763 1.00 91.44 90 LYS A N 1
ATOM 748 C CA . LYS A 1 90 ? 18.858 -1.962 -14.088 1.00 91.44 90 LYS A CA 1
ATOM 749 C C . LYS A 1 90 ? 19.238 -3.293 -14.744 1.00 91.44 90 LYS A C 1
ATOM 751 O O . LYS A 1 90 ? 20.426 -3.572 -14.881 1.00 91.44 90 LYS A O 1
ATOM 756 N N . ARG A 1 91 ? 18.259 -4.096 -15.183 1.00 91.94 91 ARG A N 1
ATOM 757 C CA . ARG A 1 91 ? 18.506 -5.362 -15.906 1.00 91.94 91 ARG A CA 1
ATOM 758 C C . ARG A 1 91 ? 19.128 -5.141 -17.280 1.00 91.94 91 ARG A C 1
ATOM 760 O O . ARG A 1 91 ? 19.911 -5.971 -17.725 1.00 91.94 91 ARG A O 1
ATOM 767 N N . SER A 1 92 ? 18.820 -4.020 -17.926 1.00 89.12 92 SER A N 1
ATOM 768 C CA . SER A 1 92 ? 19.419 -3.646 -19.213 1.00 89.12 92 SER A CA 1
ATOM 769 C C . SER A 1 92 ? 20.853 -3.093 -19.105 1.00 89.12 92 SER A C 1
ATOM 771 O O . SER A 1 92 ? 21.401 -2.644 -20.106 1.00 89.12 92 SER A O 1
ATOM 773 N N . ASN A 1 93 ? 21.462 -3.085 -17.906 1.00 81.12 93 ASN A N 1
ATOM 774 C CA . ASN A 1 93 ? 22.731 -2.396 -17.608 1.00 81.12 93 ASN A CA 1
ATOM 775 C C . ASN A 1 93 ? 22.733 -0.903 -18.001 1.00 81.12 93 ASN A C 1
ATOM 777 O O . ASN A 1 93 ? 23.783 -0.280 -18.163 1.00 81.12 93 ASN A O 1
ATOM 781 N N . SER A 1 94 ? 21.546 -0.299 -18.095 1.00 76.56 94 SER A N 1
ATOM 782 C CA . SER A 1 94 ? 21.369 1.133 -18.305 1.00 76.56 94 SER A CA 1
ATOM 783 C C . SER A 1 94 ? 21.752 1.880 -17.027 1.00 76.56 94 SER A C 1
ATOM 785 O O . SER A 1 94 ? 20.963 2.011 -16.085 1.00 76.56 94 SER A O 1
ATOM 787 N N . ASN A 1 95 ? 22.979 2.400 -16.989 1.00 78.88 95 ASN A N 1
ATOM 788 C CA . ASN A 1 95 ? 23.457 3.283 -15.921 1.00 78.88 95 ASN A CA 1
ATOM 789 C C . ASN A 1 95 ? 23.093 4.750 -16.221 1.00 78.88 95 ASN A C 1
ATOM 791 O O . ASN A 1 95 ? 23.917 5.661 -16.170 1.00 78.88 95 ASN A O 1
ATOM 795 N N . SER A 1 96 ? 21.835 4.968 -16.609 1.00 87.31 96 SER A N 1
ATOM 796 C CA . SER A 1 96 ? 21.336 6.282 -16.995 1.00 87.31 96 SER A CA 1
ATOM 797 C C . SER A 1 96 ? 21.025 7.159 -15.778 1.00 87.31 96 SER A C 1
ATOM 799 O O . SER A 1 96 ? 20.705 6.677 -14.688 1.00 87.31 96 SER A O 1
ATOM 801 N N . ARG A 1 97 ? 21.009 8.482 -15.987 1.00 89.44 97 ARG A N 1
ATOM 802 C CA . ARG A 1 97 ? 20.534 9.451 -14.984 1.00 89.44 97 ARG A CA 1
ATOM 803 C C . ARG A 1 97 ? 19.103 9.147 -14.509 1.00 89.44 97 ARG A C 1
ATOM 805 O O . ARG A 1 97 ? 18.784 9.431 -13.359 1.00 89.44 97 ARG A O 1
ATOM 812 N N . LYS A 1 98 ? 18.258 8.550 -15.362 1.00 91.00 98 LYS A N 1
ATOM 813 C CA . LYS A 1 98 ? 16.878 8.163 -15.018 1.00 91.00 98 LYS A CA 1
ATOM 814 C C . LYS A 1 98 ? 16.843 7.023 -14.000 1.00 91.00 98 LYS A C 1
ATOM 816 O O . LYS A 1 98 ? 16.093 7.111 -13.035 1.00 91.00 98 LYS A O 1
ATOM 821 N N . THR A 1 99 ? 17.709 6.019 -14.152 1.00 92.81 99 THR A N 1
ATOM 822 C CA . THR A 1 99 ? 17.835 4.900 -13.204 1.00 92.81 99 THR A CA 1
ATOM 823 C C . THR A 1 99 ? 18.142 5.414 -11.794 1.00 92.81 99 THR A C 1
ATOM 825 O O . THR A 1 99 ? 17.505 5.003 -10.826 1.00 92.81 99 THR A O 1
ATOM 828 N N . TYR A 1 100 ? 19.061 6.379 -11.689 1.00 92.94 100 TYR A N 1
ATOM 829 C CA . TYR A 1 100 ? 19.402 7.031 -10.423 1.00 92.94 100 TYR A CA 1
ATOM 830 C C . TYR A 1 100 ? 18.244 7.868 -9.853 1.00 92.94 100 TYR A C 1
ATOM 832 O O . TYR A 1 100 ? 17.974 7.815 -8.655 1.00 92.94 100 TYR A O 1
ATOM 840 N N . GLN A 1 101 ? 17.512 8.601 -10.701 1.00 94.50 101 GLN A N 1
ATOM 841 C CA . GLN A 1 101 ? 16.320 9.344 -10.272 1.00 94.50 101 GLN A CA 1
ATOM 842 C C . GLN A 1 101 ? 15.242 8.417 -9.699 1.00 94.50 101 GLN A C 1
ATOM 844 O O . GLN A 1 101 ? 14.683 8.723 -8.648 1.00 94.50 101 GLN A O 1
ATOM 849 N N . TYR A 1 102 ? 14.971 7.277 -10.342 1.00 95.38 102 TYR A N 1
ATOM 850 C CA . TYR A 1 102 ? 14.020 6.293 -9.819 1.00 95.38 102 TYR A CA 1
ATOM 851 C C . TYR A 1 102 ? 14.454 5.740 -8.463 1.00 95.38 102 TYR A C 1
ATOM 853 O O . TYR A 1 102 ? 13.621 5.612 -7.569 1.00 95.38 102 TYR A O 1
ATOM 861 N N . GLU A 1 103 ? 15.746 5.466 -8.282 1.00 95.62 103 GLU A N 1
ATOM 862 C CA . GLU A 1 103 ? 16.276 5.003 -7.000 1.00 95.62 103 GLU A CA 1
ATOM 863 C C . GLU A 1 103 ? 16.086 6.034 -5.882 1.00 95.62 103 GLU A C 1
ATOM 865 O O . GLU A 1 103 ? 15.634 5.675 -4.794 1.00 95.62 103 GLU A O 1
ATOM 870 N N . ILE A 1 104 ? 16.386 7.311 -6.152 1.00 96.56 104 ILE A N 1
ATOM 871 C CA . ILE A 1 104 ? 16.145 8.395 -5.192 1.00 96.56 104 ILE A CA 1
ATOM 872 C C . ILE A 1 104 ? 14.663 8.465 -4.842 1.00 96.56 104 ILE A C 1
ATOM 874 O O . ILE A 1 104 ? 14.333 8.479 -3.662 1.00 96.56 104 ILE A O 1
ATOM 878 N N . ILE A 1 105 ? 13.772 8.473 -5.840 1.00 96.75 105 ILE A N 1
ATOM 879 C CA . ILE A 1 105 ? 12.331 8.587 -5.589 1.00 96.75 105 ILE A CA 1
ATOM 880 C C . ILE A 1 105 ? 11.839 7.424 -4.722 1.00 96.75 105 ILE A C 1
ATOM 882 O O . ILE A 1 105 ? 11.112 7.659 -3.760 1.00 96.75 105 ILE A O 1
ATOM 886 N N . LEU A 1 106 ? 12.257 6.189 -5.014 1.00 97.25 106 LEU A N 1
ATOM 887 C CA . LEU A 1 106 ? 11.883 5.021 -4.210 1.00 97.25 106 LEU A CA 1
ATOM 888 C C . LEU A 1 106 ? 12.392 5.142 -2.771 1.00 97.25 106 LEU A C 1
ATOM 890 O O . LEU A 1 106 ? 11.611 4.972 -1.840 1.00 97.25 106 LEU A O 1
ATOM 894 N N . LYS A 1 107 ? 13.664 5.508 -2.575 1.00 97.69 107 LYS A N 1
ATOM 895 C CA . LYS A 1 107 ? 14.238 5.717 -1.235 1.00 97.69 107 LYS A CA 1
ATOM 896 C C . LYS A 1 107 ? 13.504 6.815 -0.469 1.00 97.69 107 LYS A C 1
ATOM 898 O O . LYS A 1 107 ? 13.174 6.620 0.696 1.00 97.69 107 LYS A O 1
ATOM 903 N N . SER A 1 108 ? 13.225 7.945 -1.115 1.00 97.69 108 SER A N 1
ATOM 904 C CA . SER A 1 108 ? 12.485 9.054 -0.513 1.00 97.69 108 SER A CA 1
ATOM 905 C C . SER A 1 108 ? 11.060 8.655 -0.134 1.00 97.69 108 SER A C 1
ATOM 907 O O . SER A 1 108 ? 10.617 9.008 0.955 1.00 97.69 108 SER A O 1
ATOM 909 N N . LEU A 1 109 ? 10.363 7.892 -0.983 1.00 96.44 109 LEU A N 1
ATOM 910 C CA . LEU A 1 109 ? 9.030 7.370 -0.674 1.00 96.44 109 LEU A CA 1
ATOM 911 C C . LEU A 1 109 ? 9.067 6.429 0.533 1.00 96.44 109 LEU A C 1
ATOM 913 O O . LEU A 1 109 ? 8.297 6.636 1.466 1.00 96.44 109 LEU A O 1
ATOM 917 N N . SER A 1 110 ? 9.979 5.453 0.559 1.00 95.81 110 SER A N 1
ATOM 918 C CA . SER A 1 110 ? 10.084 4.505 1.676 1.00 95.81 110 SER A CA 1
ATOM 919 C C . SER A 1 110 ? 10.486 5.184 2.988 1.00 95.81 110 SER A C 1
ATOM 921 O O . SER A 1 110 ? 9.915 4.894 4.034 1.00 95.81 110 SER A O 1
ATOM 923 N N . ILE A 1 111 ? 11.443 6.117 2.957 1.00 97.94 111 ILE A N 1
ATOM 924 C CA . ILE A 1 111 ? 11.823 6.885 4.152 1.00 97.94 111 ILE A CA 1
ATOM 925 C C . ILE A 1 111 ? 10.633 7.727 4.622 1.00 97.94 111 ILE A C 1
ATOM 927 O O . ILE A 1 111 ? 10.302 7.708 5.804 1.00 97.94 111 ILE A O 1
ATOM 931 N N . GLY A 1 112 ? 9.948 8.406 3.699 1.00 96.81 112 GLY A N 1
ATOM 932 C CA . GLY A 1 112 ? 8.780 9.225 4.008 1.00 96.81 112 GLY A CA 1
ATOM 933 C C . GLY A 1 112 ? 7.649 8.433 4.666 1.00 96.81 112 GLY A C 1
ATOM 934 O O . GLY A 1 112 ? 7.115 8.875 5.683 1.00 96.81 112 GLY A O 1
ATOM 935 N N . THR A 1 113 ? 7.307 7.252 4.144 1.00 95.44 113 THR A N 1
ATOM 936 C CA . THR A 1 113 ? 6.249 6.405 4.723 1.00 95.44 113 THR A CA 1
ATOM 937 C C . THR A 1 113 ? 6.627 5.871 6.101 1.00 95.44 113 THR A C 1
ATOM 939 O O . THR A 1 113 ? 5.797 5.906 7.014 1.00 95.44 113 THR A O 1
ATOM 942 N N . ILE A 1 114 ? 7.877 5.438 6.288 1.00 96.56 114 ILE A N 1
ATOM 943 C CA . ILE A 1 114 ? 8.385 4.972 7.584 1.00 96.56 114 ILE A CA 1
ATOM 944 C C . ILE A 1 114 ? 8.337 6.109 8.610 1.00 96.56 114 ILE A C 1
ATOM 946 O O . ILE A 1 114 ? 7.748 5.947 9.679 1.00 96.56 114 ILE A O 1
ATOM 950 N N . THR A 1 115 ? 8.895 7.276 8.280 1.00 97.94 115 THR A N 1
ATOM 951 C CA . THR A 1 115 ? 8.904 8.443 9.171 1.00 97.94 115 THR A CA 1
ATOM 952 C C . THR A 1 115 ? 7.488 8.890 9.525 1.00 97.94 115 THR A C 1
ATOM 954 O O . THR A 1 115 ? 7.198 9.093 10.703 1.00 97.94 115 THR A O 1
ATOM 957 N N . ALA A 1 116 ? 6.584 8.981 8.546 1.00 95.88 116 ALA A N 1
ATOM 958 C CA . ALA A 1 116 ? 5.185 9.324 8.797 1.00 95.88 116 ALA A CA 1
ATOM 959 C C . ALA A 1 116 ? 4.510 8.319 9.743 1.00 95.88 116 ALA A C 1
ATOM 961 O O . ALA A 1 116 ? 3.817 8.723 10.675 1.00 95.88 116 ALA A O 1
ATOM 962 N N . THR A 1 117 ? 4.760 7.021 9.555 1.00 93.94 117 THR A N 1
ATOM 963 C CA . THR A 1 117 ? 4.219 5.966 10.426 1.00 93.94 117 THR A CA 1
ATOM 964 C C . THR A 1 117 ? 4.714 6.122 11.864 1.00 93.94 117 THR A C 1
ATOM 966 O O . THR A 1 117 ? 3.908 6.070 12.791 1.00 93.94 117 THR A O 1
ATOM 969 N N . PHE A 1 118 ? 6.011 6.376 12.067 1.00 96.56 118 PHE A N 1
ATOM 970 C CA . PHE A 1 118 ? 6.564 6.617 13.404 1.00 96.56 118 PHE A CA 1
ATOM 971 C C . PHE A 1 118 ? 5.989 7.873 14.064 1.00 96.56 118 PHE A C 1
ATOM 973 O O . PHE A 1 118 ? 5.640 7.824 15.242 1.00 96.56 118 PHE A O 1
ATOM 980 N N . ILE A 1 119 ? 5.844 8.972 13.317 1.00 96.69 119 ILE A N 1
ATOM 981 C CA . ILE A 1 119 ? 5.243 10.214 13.828 1.00 96.69 119 ILE A CA 1
ATOM 982 C C . ILE A 1 119 ? 3.799 9.966 14.270 1.00 96.69 119 ILE A C 1
ATOM 984 O O . ILE A 1 119 ? 3.426 10.355 15.375 1.00 96.69 119 ILE A O 1
ATOM 988 N N . LEU A 1 120 ? 2.994 9.294 13.441 1.00 93.50 120 LEU A N 1
ATOM 989 C CA . LEU A 1 120 ? 1.599 8.983 13.764 1.00 93.50 120 LEU A CA 1
ATOM 990 C C . LEU A 1 120 ? 1.485 8.058 14.977 1.00 93.50 120 LEU A C 1
ATOM 992 O O . LEU A 1 120 ? 0.647 8.289 15.847 1.00 93.50 120 LEU A O 1
ATOM 996 N N . LEU A 1 121 ? 2.345 7.042 15.064 1.00 92.94 121 LEU A N 1
ATOM 997 C CA . LEU A 1 121 ? 2.376 6.129 16.202 1.00 92.94 121 LEU A CA 1
ATOM 998 C C . LEU A 1 121 ? 2.742 6.875 17.492 1.00 92.94 121 LEU A C 1
ATOM 1000 O O . LEU A 1 121 ? 2.038 6.736 18.491 1.00 92.94 121 LEU A O 1
ATOM 1004 N N . PHE A 1 122 ? 3.778 7.715 17.460 1.00 95.25 122 PHE A N 1
ATOM 1005 C CA . PHE A 1 122 ? 4.195 8.522 18.607 1.00 95.25 122 PHE A CA 1
ATOM 1006 C C . PHE A 1 122 ? 3.115 9.524 19.035 1.00 95.25 122 PHE A C 1
ATOM 1008 O O . PHE A 1 122 ? 2.775 9.597 20.215 1.00 95.25 122 PHE A O 1
ATOM 1015 N N . ALA A 1 123 ? 2.501 10.230 18.081 1.00 94.50 123 ALA A N 1
ATOM 1016 C CA . ALA A 1 123 ? 1.380 11.126 18.352 1.00 94.50 123 ALA A CA 1
ATOM 1017 C C . ALA A 1 123 ? 0.199 10.377 18.991 1.00 94.50 123 ALA A C 1
ATOM 1019 O O . ALA A 1 123 ? -0.369 10.843 19.976 1.00 94.50 123 ALA A O 1
ATOM 1020 N N . SER A 1 124 ? -0.132 9.183 18.487 1.00 90.38 124 SER A N 1
ATOM 1021 C CA . SER A 1 124 ? -1.202 8.352 19.050 1.00 90.38 124 SER A CA 1
ATOM 1022 C C . SER A 1 124 ? -0.913 7.852 20.469 1.00 90.38 124 SER A C 1
ATOM 1024 O O . SER A 1 124 ? -1.852 7.573 21.207 1.00 90.38 124 SER A O 1
ATOM 1026 N N . ALA A 1 125 ? 0.362 7.730 20.851 1.00 91.25 125 ALA A N 1
ATOM 1027 C CA . ALA A 1 125 ? 0.765 7.318 22.192 1.00 91.25 125 ALA A CA 1
ATOM 1028 C C . ALA A 1 125 ? 0.686 8.465 23.211 1.00 91.25 125 ALA A C 1
ATOM 1030 O O . ALA A 1 125 ? 0.432 8.202 24.377 1.00 91.25 125 ALA A O 1
ATOM 1031 N N . ILE A 1 126 ? 0.884 9.715 22.776 1.00 93.75 126 ILE A N 1
ATOM 1032 C CA . ILE A 1 126 ? 0.770 10.912 23.631 1.00 93.75 126 ILE A CA 1
ATOM 1033 C C . ILE A 1 126 ? -0.692 11.321 23.847 1.00 93.75 126 ILE A C 1
ATOM 1035 O O . ILE A 1 126 ? -1.036 11.849 24.897 1.00 93.75 126 ILE A O 1
ATOM 1039 N N . LEU A 1 127 ? -1.543 11.125 22.835 1.00 86.31 127 LEU A N 1
ATOM 1040 C CA . LEU A 1 127 ? -2.952 11.535 22.861 1.00 86.31 127 LEU A CA 1
ATOM 1041 C C . LEU A 1 127 ? -3.879 10.552 23.604 1.00 86.31 127 LEU A C 1
ATOM 1043 O O . LEU A 1 127 ? -5.071 10.834 23.720 1.00 86.31 127 LEU A O 1
ATOM 1047 N N . LYS A 1 128 ? -3.358 9.404 24.048 1.00 65.12 128 LYS A N 1
ATOM 1048 C CA . LYS A 1 128 ? -4.064 8.416 24.878 1.00 65.12 128 LYS A CA 1
ATOM 1049 C C . LYS A 1 128 ? -3.786 8.665 26.351 1.0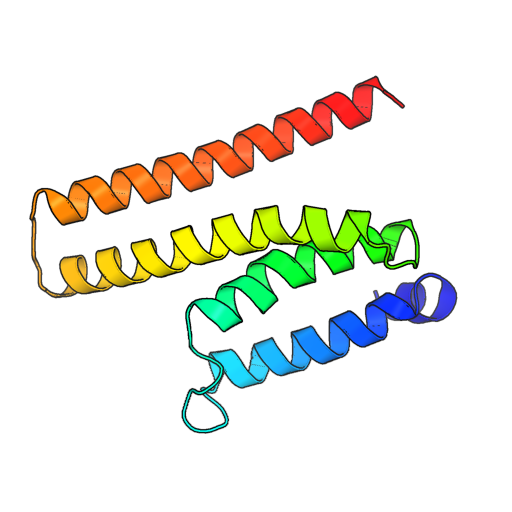0 65.12 128 LYS A C 1
ATOM 1051 O O . LYS A 1 128 ? -4.740 8.484 27.135 1.00 65.12 128 LYS A O 1
#

=== Feature glossary ===
The features interleaved in this record are:

— What the protein is —

Sequence gives the chain of amino acids in standard one-letter code (A=alanine, C=cysteine, …, Y=tyrosine), read N→C. It is the only feature that is directly encoded by the gene; all structural features are derived from the folded form of this sequence.

Database cross-references. InterPro integrates a dozen domain/family signature databases into unified entries with residue-range hits. GO terms attach function/process/location labels with evidence codes. CATH codes position the fold in a four-level structural taxonomy. Organism is the NCBI-taxonomy species name.

— Where its atoms are —

Atomic coordinates in PDBx/mmCIF format — the same representation the Protein Data Bank distributes. Each line of the _atom_site loop places one backbone atom in Cartesian space (units: ångströms, origin: arbitrary).

The six renders are orthographic views along the three Cartesian axes in both directions. Representation (cartoon, sticks, or surface) and color scheme (sequence-rainbow or by-chain) vary across proteins so the training set covers all the common visualization conventions.

— Local backbone conformation —

Eight-state secondary structure (DSSP): H is the cano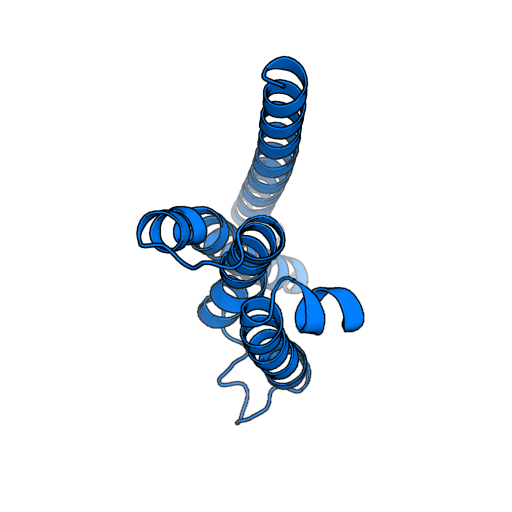nical α-helix, G the tighter 3₁₀-helix, I the wider π-helix; E/B are β-structure, T and S are turns and bends, and '-' is everything else. DSSP derives these from the pattern of main-chain N–H···O=C hydrogen bonds, not from the sequence.

P-SEA three-state annotation labels each residue as helix, strand, or coil based purely on the geometry of the Cα trace. It serves as a fallback when the full backbone (and thus DSSP) is unavailable.

The φ/ψ torsion pair specifies the backbone conformation at each residue. φ rotates about the N–Cα bond, ψ about the Cα–C bond. Steric clashes forbid most of the (φ, ψ) plane — the allowed regions (α-helix basin, β-sheet basin, left-handed helix) are the Ramachandran-allowed regions.

— Global shape and packing —

The geometric summary reports three shape descriptors. Rg (radius of gyration) measures how spread out the Cα atoms are about their centre of mass; compact globular proteins have small Rg, elongated or unfolded ones large. Cα contacts (<8 Å, |i−j|>4) count long-range residue pairs in spatial proximity — high for tightly packed folds, near zero for rods or random coil. The bounding-box extents give the protein's footprint along x, y, z in Å.

Solvent-accessible surface area (SASA) is the area in Å² traced out by the centre of a 1.4 Å probe sphere (a water molecule) rolled over the protein's van der Waals surface (Shrake–Rupley / Lee–Richards construction). Buried residues have near-zero SASA; fully exposed residues can exceed 200 Å². The total SASA scales roughly with the number of surface residues.

The contact map is a binary N×N matrix image: pixel (i, j) is dark where Cα_i and Cα_j are within 8 Å and |i−j|>4. Because the |i−j|>4 filter removes local helical contacts, off-diagonal stripes parallel to the main diagonal indicate parallel β-sheets; stripes perpendicular to it indicate antiparallel β-sheets. The Ramachandran plot scatters every residue's (φ, ψ) pair against the sterically allowed regions. The PAE heatmap renders the predicted-aligned-error matrix.

— Structural neighborhood —

3Di is Foldseek's structural alphabet. Each residue is assigned one of twenty discrete states based on how its Cα sits relative to its spatial (not sequential) neighbors. Aligning 3Di strings finds structural homologs roughly as well as full 3D superposition, but orders of magnitude faster.

Nearest PDB neighbors are the top structural matches found by Foldseek when searching this structure against the entire Protein Data Bank. Each hit reports a TM-score (0 to 1; >0.5 almost always implies the same fold) and an E-value. These are *structural* homologs — they may share no detectable sequence similarity.

— Confidence and disorder —

For AlphaFold models, the B-factor field carries pLDDT — the model's own estimate of local accuracy on a 0–100 scale. Regions with pLDDT<50 should be treated as essentially unmodeled; they often correspond to intrinsically disordered segments.

Crystallographic B-factors measure how much each atom's electron density is smeared out, in Å². They rise in mobile loops and surface residues and fall in the buried interior. In AlphaFold models this column is repurposed to hold pLDDT instead.

Predicted aligned error is AlphaFold's pairwise confidence. Unlike pLDDT (per-residue), PAE is per-residue-pair and captures whether two parts of the structure are correctly placed relative to each other. Units are ångströms of expected positional error.